Protein AF-A0A060BP95-F1 (afdb_monomer)

Nearest PDB structures (foldseek):
  4eac-assembly1_A  TM=9.500E-01  e=3.355E-08  Escherichia coli K-12
  1tz9-assembly1_B  TM=7.500E-01  e=6.706E-04  Enterococcus faecalis V583

Mean predicted aligned error: 4.91 Å

Secondary structure (DSSP, 8-state):
-TTTT--TTGGGSS-HHHHHHHHHHHHT--HHHHHHHHHHHHTT-TT------HHHHHHHHHTTTT--HHHHHHHHHHHHHHHHHHHHHTTPPP-PPPPSSSS-BTTB--SSSSHHHHHHHHHHHHT-

Organism: NCBI:txid339340

Radius of gyration: 18.29 Å; Cα contacts (8 Å, |Δi|>4): 72; chains: 1; bounding box: 38×30×51 Å

Structure (mmCIF, N/CA/C/O backbone):
data_AF-A0A060BP95-F1
#
_entry.id   AF-A0A060BP95-F1
#
loop_
_atom_site.group_PDB
_atom_site.id
_atom_site.type_symbol
_atom_site.label_atom_id
_atom_site.label_alt_id
_atom_site.label_comp_id
_atom_site.label_asym_id
_atom_site.label_entity_id
_atom_site.label_seq_id
_atom_site.pdbx_PDB_ins_code
_atom_site.Cartn_x
_atom_site.Cartn_y
_atom_site.Cartn_z
_atom_site.occupancy
_atom_site.B_iso_or_equiv
_atom_site.auth_seq_id
_atom_site.auth_comp_id
_atom_site.auth_asym_id
_atom_site.auth_atom_id
_atom_site.pdbx_PDB_model_num
ATOM 1 N N . ASP A 1 1 ? 7.699 -1.705 -9.120 1.00 92.62 1 ASP A N 1
ATOM 2 C CA . ASP A 1 1 ? 7.475 -3.084 -8.655 1.00 92.62 1 ASP A CA 1
ATOM 3 C C . ASP A 1 1 ? 8.285 -4.105 -9.460 1.00 92.62 1 ASP A C 1
ATOM 5 O O . ASP A 1 1 ? 9.390 -4.413 -9.046 1.00 92.62 1 ASP A O 1
ATOM 9 N N . LEU A 1 2 ? 7.848 -4.520 -10.656 1.00 96.75 2 LEU A N 1
ATOM 10 C CA . LEU A 1 2 ? 8.434 -5.652 -11.403 1.00 96.75 2 LEU A CA 1
ATOM 11 C C . LEU A 1 2 ? 9.896 -5.493 -11.875 1.00 96.75 2 LEU A C 1
ATOM 13 O O . LEU A 1 2 ? 10.668 -6.438 -11.765 1.00 96.75 2 LEU A O 1
ATOM 17 N N . PHE A 1 3 ? 10.284 -4.332 -12.423 1.00 97.12 3 PHE A N 1
ATOM 18 C CA . PHE A 1 3 ? 11.561 -4.199 -13.162 1.00 97.12 3 PHE A CA 1
ATOM 19 C C . PHE A 1 3 ? 12.648 -3.377 -12.454 1.00 97.12 3 PHE A C 1
ATOM 21 O O . PHE A 1 3 ? 13.832 -3.611 -12.690 1.00 97.12 3 PHE A O 1
ATOM 28 N N . LEU A 1 4 ? 12.249 -2.438 -11.587 1.00 96.06 4 LEU A N 1
ATOM 29 C CA . LEU A 1 4 ? 13.163 -1.606 -10.790 1.00 96.06 4 LEU A CA 1
ATOM 30 C C . LEU A 1 4 ? 13.383 -2.214 -9.402 1.00 96.06 4 LEU A C 1
ATOM 32 O O . LEU A 1 4 ? 14.459 -2.730 -9.135 1.00 96.06 4 LEU A O 1
ATOM 36 N N . LEU A 1 5 ? 12.338 -2.223 -8.566 1.00 95.31 5 LEU A N 1
ATOM 37 C CA . LEU A 1 5 ? 12.363 -2.849 -7.237 1.00 95.31 5 LEU A CA 1
ATOM 38 C C . LEU A 1 5 ? 12.564 -4.373 -7.311 1.00 95.31 5 LEU A C 1
ATOM 40 O O . LEU A 1 5 ? 13.236 -4.943 -6.464 1.00 95.31 5 LEU A O 1
ATOM 44 N N . LYS A 1 6 ? 11.989 -5.021 -8.333 1.00 96.56 6 LYS A N 1
ATOM 45 C CA . LYS A 1 6 ? 11.992 -6.479 -8.529 1.00 96.56 6 LYS A CA 1
ATOM 46 C C . LYS A 1 6 ? 11.485 -7.230 -7.293 1.00 96.56 6 LYS A C 1
ATOM 48 O O . LYS A 1 6 ? 12.064 -8.237 -6.889 1.00 96.56 6 LYS A O 1
ATOM 53 N N . ARG A 1 7 ? 10.399 -6.726 -6.697 1.00 95.75 7 ARG A N 1
ATOM 54 C CA . ARG A 1 7 ? 9.817 -7.296 -5.479 1.00 95.75 7 ARG A CA 1
ATOM 55 C C . ARG A 1 7 ? 9.430 -8.765 -5.713 1.00 95.75 7 ARG A C 1
ATOM 57 O O . ARG A 1 7 ? 8.705 -9.047 -6.673 1.00 95.75 7 ARG A O 1
ATOM 64 N N . PRO A 1 8 ? 9.853 -9.697 -4.843 1.00 93.88 8 PRO A N 1
ATOM 65 C CA . PRO A 1 8 ? 9.501 -11.105 -4.982 1.00 93.88 8 PRO A CA 1
ATOM 66 C C . PRO A 1 8 ? 7.983 -11.333 -4.961 1.00 93.88 8 PRO A C 1
ATOM 68 O O . PRO A 1 8 ? 7.301 -10.898 -4.034 1.00 93.88 8 PRO A O 1
ATOM 71 N N . GLY A 1 9 ? 7.453 -12.048 -5.957 1.00 93.06 9 GLY A N 1
ATOM 72 C CA . GLY A 1 9 ? 6.035 -12.413 -6.030 1.00 93.06 9 GLY A CA 1
ATOM 73 C C . GLY A 1 9 ? 5.127 -11.354 -6.656 1.00 93.06 9 GLY A C 1
ATOM 74 O O . GLY A 1 9 ? 3.954 -11.649 -6.892 1.00 93.06 9 GLY A O 1
ATOM 75 N N . ALA A 1 10 ? 5.648 -10.163 -6.970 1.00 95.69 10 ALA A N 1
ATOM 76 C CA . ALA A 1 10 ? 4.882 -9.091 -7.601 1.00 95.69 10 ALA A CA 1
ATOM 77 C C . ALA A 1 10 ? 4.271 -9.523 -8.941 1.00 95.69 10 ALA A C 1
ATOM 79 O O . ALA A 1 10 ? 3.191 -9.078 -9.306 1.00 95.69 10 ALA A O 1
ATOM 80 N N . GLU A 1 11 ? 4.908 -10.441 -9.668 1.00 95.19 11 GLU A N 1
ATOM 81 C CA . GLU A 1 11 ? 4.393 -10.984 -10.923 1.00 95.19 11 GLU A CA 1
ATOM 82 C C . GLU A 1 11 ? 3.038 -11.694 -10.785 1.00 95.19 11 GLU A C 1
ATOM 84 O O . GLU A 1 11 ? 2.357 -11.898 -11.783 1.00 95.19 11 GLU A O 1
ATOM 89 N N . LYS A 1 12 ? 2.618 -12.075 -9.578 1.00 94.25 12 LYS A N 1
ATOM 90 C CA . LYS A 1 12 ? 1.313 -12.712 -9.347 1.00 94.25 12 LYS A CA 1
ATOM 91 C C . LYS A 1 12 ? 0.178 -11.702 -9.189 1.00 94.25 12 LYS A C 1
ATOM 93 O O . LYS A 1 12 ? -0.981 -12.096 -9.241 1.00 94.25 12 LYS A O 1
ATOM 98 N N . GLU A 1 13 ? 0.509 -10.429 -8.992 1.00 93.50 13 GLU A N 1
ATOM 99 C CA . GLU A 1 13 ? -0.451 -9.350 -8.728 1.00 93.50 13 GLU A CA 1
ATOM 100 C C . GLU A 1 13 ? -0.881 -8.605 -10.000 1.00 93.50 13 GLU A C 1
ATOM 102 O O . GLU A 1 13 ? -1.819 -7.817 -9.953 1.00 93.50 13 GLU A O 1
ATOM 107 N N . TYR A 1 14 ? -0.233 -8.872 -11.137 1.00 95.25 14 TYR A N 1
ATOM 108 C CA . TYR A 1 14 ? -0.523 -8.219 -12.415 1.00 95.25 14 TYR A CA 1
ATOM 109 C C . TYR A 1 14 ? -0.906 -9.243 -13.484 1.00 95.25 14 TYR A C 1
ATOM 111 O O . TYR A 1 14 ? -0.377 -10.357 -13.525 1.00 95.25 14 TYR A O 1
ATOM 119 N N . SER A 1 15 ? -1.784 -8.841 -14.398 1.00 97.38 15 SER A N 1
ATOM 120 C CA . SER A 1 15 ? -2.112 -9.596 -15.607 1.00 97.38 15 SER A CA 1
ATOM 121 C C . SER A 1 15 ? -0.937 -9.643 -16.592 1.00 97.38 15 SER A C 1
ATOM 123 O O . SER A 1 15 ? -0.023 -8.815 -16.555 1.00 97.38 15 SER A O 1
ATOM 125 N N . GLU A 1 16 ? -0.963 -10.593 -17.530 1.00 97.94 16 GLU A N 1
ATOM 126 C CA . GLU A 1 16 ? 0.056 -10.675 -18.589 1.00 97.94 16 GLU A CA 1
ATOM 127 C C . GLU A 1 16 ? 0.087 -9.416 -19.470 1.00 97.94 16 GLU A C 1
ATOM 129 O O . GLU A 1 16 ? 1.157 -8.973 -19.889 1.00 97.94 16 GLU A O 1
ATOM 134 N N . GLU A 1 17 ? -1.072 -8.790 -19.699 1.00 98.25 17 GLU A N 1
ATOM 135 C CA . GLU A 1 17 ? -1.167 -7.534 -20.443 1.00 98.25 17 GLU A CA 1
ATOM 136 C C . GLU A 1 17 ? -0.464 -6.387 -19.703 1.00 98.25 17 GLU A C 1
ATOM 138 O O . GLU A 1 17 ? 0.323 -5.645 -20.298 1.00 98.25 17 GLU A O 1
ATOM 143 N N . GLU A 1 18 ? -0.698 -6.253 -18.396 1.00 97.62 18 GLU A N 1
ATOM 144 C CA . GLU A 1 18 ? -0.038 -5.242 -17.565 1.00 97.62 18 GLU A CA 1
ATOM 145 C C . GLU A 1 18 ? 1.473 -5.463 -17.504 1.00 97.62 18 GLU A C 1
ATOM 147 O O . GLU A 1 18 ? 2.236 -4.506 -17.654 1.00 97.62 18 GLU A O 1
ATOM 152 N N . LYS A 1 19 ? 1.924 -6.717 -17.366 1.00 98.25 19 LYS A N 1
ATOM 153 C CA . LYS A 1 19 ? 3.355 -7.063 -17.404 1.00 98.25 19 LYS A CA 1
ATOM 154 C C . LYS A 1 19 ? 3.995 -6.665 -18.728 1.00 98.25 19 LYS A C 1
ATOM 156 O O . LYS A 1 19 ? 5.072 -6.067 -18.722 1.00 98.25 19 LYS A O 1
ATOM 161 N N . ALA A 1 20 ? 3.343 -6.964 -19.853 1.00 98.19 20 ALA A N 1
ATOM 162 C CA . ALA A 1 20 ? 3.840 -6.615 -21.180 1.00 98.19 20 ALA A CA 1
ATOM 163 C C . ALA A 1 20 ? 3.941 -5.092 -21.365 1.00 98.19 20 ALA A C 1
ATOM 165 O O . ALA A 1 20 ? 4.988 -4.592 -21.786 1.00 98.19 20 ALA A O 1
ATOM 166 N N . LYS A 1 21 ? 2.900 -4.341 -20.977 1.00 98.31 21 LYS A N 1
ATOM 167 C CA . LYS A 1 21 ? 2.902 -2.867 -21.008 1.00 98.31 21 LYS A CA 1
ATOM 168 C C . LYS A 1 21 ? 4.002 -2.283 -20.123 1.00 98.31 21 LYS A C 1
ATOM 170 O O . LYS A 1 21 ? 4.743 -1.402 -20.561 1.00 98.31 21 LYS A O 1
ATOM 175 N N . ALA A 1 22 ? 4.142 -2.788 -18.899 1.00 97.69 22 ALA A N 1
ATOM 176 C CA . ALA A 1 22 ? 5.159 -2.332 -17.961 1.00 97.69 22 ALA A CA 1
ATOM 177 C C . ALA A 1 22 ? 6.580 -2.620 -18.473 1.00 97.69 22 ALA A C 1
ATOM 179 O O . ALA A 1 22 ? 7.452 -1.759 -18.351 1.00 97.69 22 ALA A O 1
ATOM 180 N N . LYS A 1 23 ? 6.808 -3.784 -19.100 1.00 98.25 23 LYS A N 1
ATOM 181 C CA . LYS A 1 23 ? 8.097 -4.139 -19.711 1.00 98.25 23 LYS A CA 1
ATOM 182 C C . LYS A 1 23 ? 8.445 -3.203 -20.866 1.00 98.25 23 LYS A C 1
ATOM 184 O O . LYS A 1 23 ? 9.521 -2.614 -20.856 1.00 98.25 23 LYS A O 1
ATOM 189 N N . ALA A 1 24 ? 7.520 -3.010 -21.808 1.00 98.25 24 ALA A N 1
ATOM 190 C CA . ALA A 1 24 ? 7.726 -2.117 -22.947 1.00 98.25 24 ALA A CA 1
ATOM 191 C C . ALA A 1 24 ? 8.019 -0.677 -22.493 1.00 98.25 24 ALA A C 1
ATOM 193 O O . ALA A 1 24 ? 8.931 -0.029 -23.004 1.00 98.25 24 ALA A O 1
ATOM 194 N N . ARG A 1 25 ? 7.291 -0.189 -21.478 1.00 97.88 25 ARG A N 1
ATOM 195 C CA . ARG A 1 25 ? 7.534 1.135 -20.893 1.00 97.88 25 ARG A CA 1
ATOM 196 C C . ARG A 1 25 ? 8.911 1.230 -20.237 1.00 97.88 25 ARG A C 1
ATOM 198 O O . ARG A 1 25 ? 9.560 2.261 -20.388 1.00 97.88 25 ARG A O 1
ATOM 205 N N . PHE A 1 26 ? 9.338 0.191 -19.520 1.00 98.12 26 PHE A N 1
ATOM 206 C CA . PHE A 1 26 ? 10.637 0.131 -18.847 1.00 98.12 26 PHE A CA 1
ATOM 207 C C . PHE A 1 26 ? 11.812 0.098 -19.833 1.00 98.12 26 PHE A C 1
ATOM 209 O O . PHE A 1 26 ? 12.798 0.798 -19.624 1.00 98.12 26 PHE A O 1
ATOM 216 N N . GLU A 1 27 ? 11.705 -0.667 -20.920 1.00 98.00 27 GLU A N 1
ATOM 217 C CA . GLU A 1 27 ? 12.746 -0.762 -21.956 1.00 98.00 27 GLU A CA 1
ATOM 218 C C . GLU A 1 27 ? 12.966 0.564 -22.701 1.00 98.00 27 GLU A C 1
ATOM 220 O O . GLU A 1 27 ? 14.057 0.815 -23.205 1.00 98.00 27 GLU A O 1
ATOM 225 N N . GLN A 1 28 ? 11.956 1.439 -22.723 1.00 97.94 28 GLN A N 1
ATOM 226 C CA . GLN A 1 28 ? 12.037 2.784 -23.302 1.00 97.94 28 GLN A CA 1
ATOM 227 C C . GLN A 1 28 ? 12.511 3.858 -22.307 1.00 97.94 28 GLN A C 1
ATOM 229 O O . GLN A 1 28 ? 12.696 5.007 -22.703 1.00 97.94 28 GLN A O 1
ATOM 234 N N . MET A 1 29 ? 12.672 3.535 -21.018 1.00 98.12 29 MET A N 1
ATOM 235 C CA . MET A 1 29 ? 13.124 4.505 -20.015 1.00 98.12 29 MET A CA 1
ATOM 236 C C . MET A 1 29 ? 14.631 4.727 -20.092 1.00 98.12 29 MET A C 1
ATOM 238 O O . MET A 1 29 ? 15.419 3.777 -20.056 1.00 98.12 29 MET A O 1
ATOM 242 N N . THR A 1 30 ? 15.031 5.995 -20.074 1.00 98.44 30 THR A N 1
ATOM 243 C CA . THR A 1 30 ? 16.418 6.379 -19.808 1.00 98.44 30 THR A CA 1
ATOM 244 C C . THR A 1 30 ? 16.790 6.106 -18.347 1.00 98.44 30 THR A C 1
ATOM 246 O O . THR A 1 30 ? 15.928 5.905 -17.488 1.00 98.44 30 THR A O 1
ATOM 249 N N . GLU A 1 31 ? 18.085 6.126 -18.027 1.00 96.94 31 GLU A N 1
ATOM 250 C CA . GLU A 1 31 ? 18.533 6.021 -16.631 1.00 96.94 31 GLU A CA 1
ATOM 251 C C . GLU A 1 31 ? 18.011 7.173 -15.759 1.00 96.94 31 GLU A C 1
ATOM 253 O O . GLU A 1 31 ? 17.740 6.973 -14.576 1.00 96.94 31 GLU A O 1
ATOM 258 N N . GLU A 1 32 ? 17.808 8.357 -16.340 1.00 96.50 32 GLU A N 1
ATOM 259 C CA . GLU A 1 32 ? 17.225 9.493 -15.624 1.00 96.50 32 GLU A CA 1
ATOM 260 C C . GLU A 1 32 ? 15.736 9.269 -15.335 1.00 96.50 32 GLU A C 1
ATOM 262 O O . GLU A 1 32 ? 15.299 9.451 -14.200 1.00 96.50 32 GLU A O 1
ATOM 267 N N . ASP A 1 33 ? 14.968 8.760 -16.306 1.00 97.12 33 ASP A N 1
ATOM 268 C CA . ASP A 1 33 ? 13.554 8.411 -16.096 1.00 97.12 33 ASP A CA 1
ATOM 269 C C . ASP A 1 33 ? 13.388 7.388 -14.966 1.00 97.12 33 ASP A C 1
ATOM 271 O O . ASP A 1 33 ? 12.487 7.507 -14.132 1.00 97.12 33 ASP A O 1
ATOM 275 N N . LYS A 1 34 ? 14.277 6.386 -14.917 1.00 95.56 34 LYS A N 1
ATOM 276 C CA . LYS A 1 34 ? 14.282 5.362 -13.864 1.00 95.56 34 LYS A CA 1
ATOM 277 C C . LYS A 1 34 ? 14.541 5.985 -12.496 1.00 95.56 34 LYS A C 1
ATOM 279 O O . LYS A 1 34 ? 13.807 5.685 -11.555 1.00 95.56 34 LYS A O 1
ATOM 284 N N . LYS A 1 35 ? 15.536 6.872 -12.382 1.00 92.12 35 LYS A N 1
ATOM 285 C CA . LYS A 1 35 ? 15.853 7.583 -11.131 1.00 92.12 35 LYS A CA 1
ATOM 286 C C . LYS A 1 35 ? 14.700 8.465 -10.666 1.00 92.12 35 LYS A C 1
ATOM 288 O O . LYS A 1 35 ? 14.343 8.414 -9.491 1.00 92.12 35 LYS A O 1
ATOM 293 N N . VAL A 1 36 ? 14.092 9.230 -11.574 1.00 92.62 36 VAL A N 1
ATOM 294 C CA . VAL A 1 36 ? 12.935 10.082 -11.261 1.00 92.62 36 VAL A CA 1
ATOM 295 C C . VAL A 1 36 ? 11.760 9.237 -10.780 1.00 92.62 36 VAL A C 1
ATOM 297 O O . VAL A 1 36 ? 11.162 9.565 -9.757 1.00 92.62 36 VAL A O 1
ATOM 300 N N . LEU A 1 37 ? 11.455 8.128 -11.459 1.00 93.19 37 LEU A N 1
ATOM 301 C CA . LEU A 1 37 ? 10.382 7.226 -11.043 1.00 93.19 37 LEU A CA 1
ATOM 302 C C . LEU A 1 37 ? 10.646 6.632 -9.656 1.00 93.19 37 LEU A C 1
ATOM 304 O O . LEU A 1 37 ? 9.754 6.653 -8.813 1.00 93.19 37 LEU A O 1
ATOM 308 N N . VAL A 1 38 ? 11.859 6.128 -9.406 1.00 91.38 38 VAL A N 1
ATOM 309 C CA . VAL A 1 38 ? 12.240 5.592 -8.090 1.00 91.38 38 VAL A CA 1
ATOM 310 C C . VAL A 1 38 ? 12.056 6.657 -7.018 1.00 91.38 38 VAL A C 1
ATOM 312 O O . VAL A 1 38 ? 11.320 6.422 -6.064 1.00 91.38 38 VAL A O 1
ATOM 315 N N . ARG A 1 39 ? 12.634 7.847 -7.216 1.00 87.75 39 ARG A N 1
ATOM 316 C CA . ARG A 1 39 ? 12.519 8.964 -6.274 1.00 87.75 39 ARG A CA 1
ATOM 317 C C . ARG A 1 39 ? 11.060 9.306 -5.985 1.00 87.75 39 ARG A C 1
ATOM 319 O O . ARG A 1 39 ? 10.692 9.414 -4.825 1.00 87.75 39 ARG A O 1
ATOM 326 N N . ASN A 1 40 ? 10.225 9.441 -7.011 1.00 88.56 40 ASN A N 1
ATOM 327 C CA . ASN A 1 40 ? 8.821 9.810 -6.829 1.00 88.56 40 ASN A CA 1
ATOM 328 C C . ASN A 1 40 ? 8.030 8.756 -6.038 1.00 88.56 40 ASN A C 1
ATOM 330 O O . ASN A 1 40 ? 7.102 9.112 -5.322 1.00 88.56 40 ASN A O 1
ATOM 334 N N . MET A 1 41 ? 8.392 7.475 -6.158 1.00 86.94 41 MET A N 1
ATOM 335 C CA . MET A 1 41 ? 7.696 6.388 -5.467 1.00 86.94 41 MET A CA 1
ATOM 336 C C . MET A 1 41 ? 8.123 6.217 -4.005 1.00 86.94 41 MET A C 1
ATOM 338 O O . MET A 1 41 ? 7.293 5.805 -3.200 1.00 86.94 41 MET A O 1
ATOM 342 N N . ILE A 1 42 ? 9.391 6.484 -3.660 1.00 82.06 42 ILE A N 1
ATOM 343 C CA . ILE A 1 42 ? 9.937 6.145 -2.328 1.00 82.06 42 ILE A CA 1
ATOM 344 C C . ILE A 1 42 ? 10.367 7.350 -1.483 1.00 82.06 42 ILE A C 1
ATOM 346 O O . ILE A 1 42 ? 10.518 7.202 -0.278 1.00 82.06 42 ILE A O 1
ATOM 350 N N . ALA A 1 43 ? 10.537 8.542 -2.066 1.00 69.50 43 ALA A N 1
ATOM 351 C CA . ALA A 1 43 ? 10.967 9.736 -1.325 1.00 69.50 43 ALA A CA 1
ATOM 352 C C . ALA A 1 43 ? 9.822 10.478 -0.606 1.00 69.50 43 ALA A C 1
ATOM 354 O O . ALA A 1 43 ? 10.062 11.519 -0.006 1.00 69.50 43 ALA A O 1
ATOM 355 N N . GLY A 1 44 ? 8.580 9.993 -0.711 1.00 58.94 44 GLY A N 1
ATOM 356 C CA . GLY A 1 44 ? 7.378 10.727 -0.298 1.00 58.94 44 GLY A CA 1
ATOM 357 C C . GLY A 1 44 ? 6.470 10.002 0.690 1.00 58.94 44 GLY A C 1
ATOM 358 O O . GLY A 1 44 ? 5.309 10.387 0.809 1.00 58.94 44 GLY A O 1
ATOM 359 N N . LEU A 1 45 ? 6.940 8.955 1.376 1.00 55.84 45 LEU A N 1
ATOM 360 C CA . LEU A 1 45 ? 6.129 8.355 2.434 1.00 55.84 45 LEU A CA 1
ATOM 361 C C . LEU A 1 45 ? 6.009 9.349 3.608 1.00 55.84 45 LEU A C 1
ATOM 363 O O . LEU A 1 45 ? 7.031 9.818 4.113 1.00 55.84 45 LEU A O 1
ATOM 367 N N . PRO A 1 46 ? 4.785 9.721 4.033 1.00 45.84 46 PRO A N 1
ATOM 368 C CA . PRO A 1 46 ? 4.599 10.697 5.102 1.00 45.84 46 PRO A CA 1
ATOM 369 C C . PRO A 1 46 ? 5.280 10.238 6.397 1.00 45.84 46 PRO A C 1
ATOM 371 O O . PRO A 1 46 ? 5.000 9.148 6.891 1.00 45.84 46 PRO A O 1
ATOM 374 N N . GLY A 1 47 ? 6.148 11.085 6.959 1.00 49.00 47 GLY A N 1
ATOM 375 C CA . GLY A 1 47 ? 6.789 10.860 8.260 1.00 49.00 47 GLY A CA 1
ATOM 376 C C . GLY A 1 47 ? 8.225 10.326 8.233 1.00 49.00 47 GLY A C 1
ATOM 377 O O . GLY A 1 47 ? 8.803 10.175 9.305 1.00 49.00 47 GLY A O 1
ATOM 378 N N . SER A 1 48 ? 8.831 10.080 7.064 1.00 53.31 48 SER A N 1
ATOM 379 C CA . SER A 1 48 ? 10.265 9.769 6.963 1.00 53.31 48 SER A CA 1
ATOM 380 C C . SER A 1 48 ? 11.041 10.948 6.372 1.00 53.31 48 SER A C 1
ATOM 382 O O . SER A 1 48 ? 10.864 11.280 5.203 1.00 53.31 48 SER A O 1
ATOM 384 N N . GLU A 1 49 ? 11.952 11.546 7.146 1.00 50.84 49 GLU A N 1
ATOM 385 C CA . GLU A 1 49 ? 12.981 12.460 6.611 1.00 50.84 49 GLU A CA 1
ATOM 386 C C . GLU A 1 49 ? 14.070 11.716 5.804 1.00 50.84 49 GLU A C 1
ATOM 388 O O . GLU A 1 49 ? 15.011 12.323 5.293 1.00 50.84 49 GLU A O 1
ATOM 393 N N . GLU A 1 50 ? 13.948 10.393 5.666 1.00 55.19 50 GLU A N 1
ATOM 394 C CA . GLU A 1 50 ? 14.910 9.536 4.984 1.00 55.19 50 GLU A CA 1
ATOM 395 C C . GLU A 1 50 ? 14.478 9.236 3.544 1.00 55.19 50 GLU A C 1
ATOM 397 O O . GLU A 1 50 ? 13.374 8.765 3.271 1.00 55.19 50 GLU A O 1
ATOM 402 N N . SER A 1 51 ? 15.393 9.479 2.604 1.00 66.88 51 SER A N 1
ATOM 403 C CA . SER A 1 51 ? 15.274 8.956 1.245 1.00 66.88 51 SER A CA 1
ATOM 404 C C . SER A 1 51 ? 15.793 7.519 1.230 1.00 66.88 51 SER A C 1
ATOM 406 O O . SER A 1 51 ? 16.987 7.284 1.396 1.00 66.88 51 SER A O 1
ATOM 408 N N . PHE A 1 52 ? 14.896 6.550 1.059 1.00 73.88 52 PHE A N 1
ATOM 409 C CA . PHE A 1 52 ? 15.274 5.141 0.958 1.00 73.88 52 PHE A CA 1
ATOM 41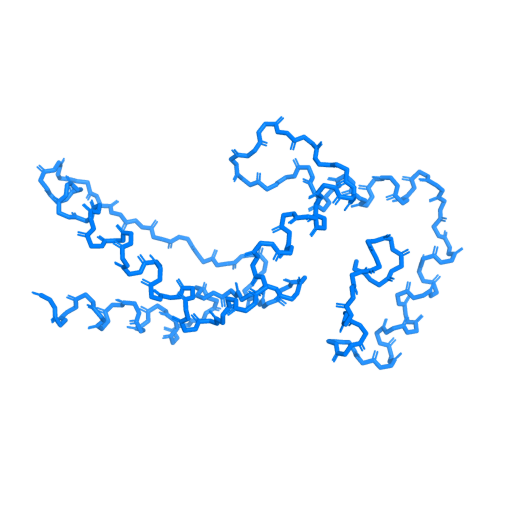0 C C . PHE A 1 52 ? 16.043 4.863 -0.343 1.00 73.88 52 PHE A C 1
ATOM 412 O O . PHE A 1 52 ? 15.691 5.385 -1.404 1.00 73.88 52 PHE A O 1
ATOM 419 N N . THR A 1 53 ? 17.043 3.976 -0.302 1.00 87.56 53 THR A N 1
ATOM 420 C CA . THR A 1 53 ? 17.441 3.222 -1.505 1.00 87.56 53 THR A CA 1
ATOM 421 C C . THR A 1 53 ? 16.406 2.132 -1.807 1.00 87.56 53 THR A C 1
ATOM 423 O O . THR A 1 53 ? 15.571 1.804 -0.962 1.00 87.56 53 THR A O 1
ATOM 426 N N . LEU A 1 54 ? 16.442 1.528 -3.001 1.00 90.44 54 LEU A N 1
ATOM 427 C CA . LEU A 1 54 ? 15.535 0.416 -3.325 1.00 90.44 54 LEU A CA 1
ATOM 428 C C . LEU A 1 54 ? 15.733 -0.784 -2.390 1.00 90.44 54 LEU A C 1
ATOM 430 O O . LEU A 1 54 ? 14.763 -1.449 -2.036 1.00 90.44 54 LEU A O 1
ATOM 434 N N . GLU A 1 55 ? 16.970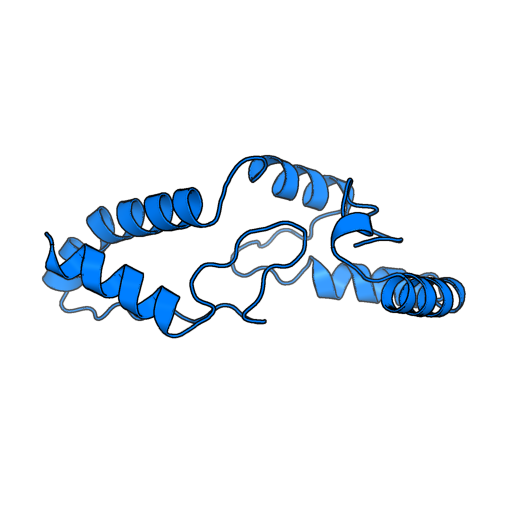 -1.048 -1.972 1.00 91.00 55 GLU A N 1
ATOM 435 C CA . GLU A 1 55 ? 17.302 -2.138 -1.055 1.00 91.00 55 GLU A CA 1
ATOM 436 C C . GLU A 1 55 ? 16.730 -1.881 0.339 1.00 91.00 55 GLU A C 1
ATOM 438 O O . GLU A 1 55 ? 16.100 -2.767 0.911 1.00 91.00 55 GLU A O 1
ATOM 443 N N . GLN A 1 56 ? 16.899 -0.665 0.867 1.00 89.88 56 GLN A N 1
ATOM 444 C CA . GLN A 1 56 ? 16.315 -0.281 2.154 1.00 89.88 56 GLN A CA 1
ATOM 445 C C . GLN A 1 56 ? 14.787 -0.312 2.091 1.00 89.88 56 GLN A C 1
ATOM 447 O O . GLN A 1 56 ? 14.136 -0.825 2.996 1.00 89.88 56 GLN A O 1
ATOM 452 N N . PHE A 1 57 ? 14.206 0.163 0.988 1.00 90.62 57 PHE A N 1
ATOM 453 C CA . PHE A 1 57 ? 12.765 0.108 0.787 1.00 90.62 57 PHE A CA 1
ATOM 454 C C . PHE A 1 57 ? 12.243 -1.337 0.786 1.00 90.62 57 PHE A C 1
ATOM 456 O O . PHE A 1 57 ? 11.245 -1.628 1.440 1.00 90.62 57 PHE A O 1
ATOM 463 N N . GLN A 1 58 ? 12.937 -2.268 0.122 1.00 93.12 58 GLN A N 1
ATOM 464 C CA . GLN A 1 58 ? 12.587 -3.691 0.167 1.00 93.12 58 GLN A CA 1
ATOM 465 C C . GLN A 1 58 ? 12.695 -4.271 1.587 1.00 93.12 58 GLN A C 1
ATOM 467 O O . GLN A 1 58 ? 11.819 -5.032 1.990 1.00 93.12 58 GLN A O 1
ATOM 472 N N . GLN A 1 59 ? 13.716 -3.893 2.361 1.00 92.38 59 GLN A N 1
ATOM 473 C CA . GLN A 1 59 ? 13.856 -4.329 3.757 1.00 92.38 59 GLN A CA 1
ATOM 474 C C . GLN A 1 59 ? 12.686 -3.851 4.627 1.00 92.38 59 GLN A C 1
ATOM 476 O O . GLN A 1 59 ? 12.171 -4.622 5.436 1.00 92.38 59 GLN A O 1
ATOM 481 N N . GLU A 1 60 ? 12.220 -2.616 4.433 1.00 90.88 60 GLU A N 1
ATOM 482 C CA . GLU A 1 60 ? 11.032 -2.110 5.125 1.00 90.88 60 GLU A CA 1
ATOM 483 C C . GLU A 1 60 ? 9.760 -2.861 4.713 1.00 90.88 60 GLU A C 1
ATOM 485 O O . GLU A 1 60 ? 8.960 -3.228 5.575 1.00 90.88 60 GLU A O 1
ATOM 490 N N . LEU A 1 61 ? 9.594 -3.178 3.422 1.00 92.50 61 LEU A N 1
ATOM 491 C CA . LEU A 1 61 ? 8.486 -4.018 2.950 1.00 92.50 61 LEU A CA 1
ATOM 492 C C . LEU A 1 61 ? 8.512 -5.412 3.593 1.00 92.50 61 LEU A C 1
ATOM 494 O O . LEU A 1 61 ? 7.468 -5.932 3.993 1.00 92.50 61 LEU A O 1
ATOM 498 N N . ASP A 1 62 ? 9.695 -6.007 3.752 1.00 93.69 62 ASP A N 1
ATOM 499 C CA . ASP A 1 62 ? 9.850 -7.345 4.329 1.00 93.69 62 ASP A CA 1
ATOM 500 C C . ASP A 1 62 ? 9.383 -7.417 5.794 1.00 93.69 62 ASP A C 1
ATOM 502 O O . ASP A 1 62 ? 8.933 -8.475 6.245 1.00 93.69 62 ASP A O 1
ATOM 506 N N . ARG A 1 63 ? 9.390 -6.296 6.533 1.00 93.50 63 ARG A N 1
ATOM 507 C CA . ARG A 1 63 ? 8.845 -6.220 7.905 1.00 93.50 63 ARG A CA 1
ATOM 508 C C . ARG A 1 63 ? 7.336 -6.457 7.962 1.00 93.50 63 ARG A C 1
ATOM 510 O O . ARG A 1 63 ? 6.825 -6.880 8.997 1.00 93.50 63 ARG A O 1
ATOM 517 N N . TYR A 1 64 ? 6.627 -6.211 6.862 1.00 94.31 64 TY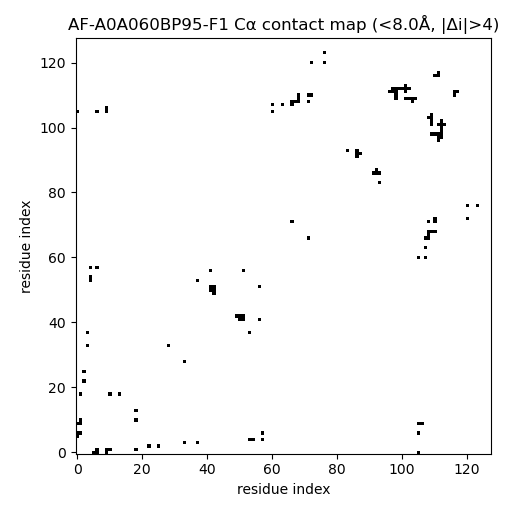R A N 1
ATOM 518 C CA . TYR A 1 64 ? 5.188 -6.446 6.741 1.00 94.31 64 TYR A CA 1
ATOM 519 C C . TYR A 1 64 ? 4.852 -7.859 6.249 1.00 94.31 64 TYR A C 1
ATOM 521 O O . TYR A 1 64 ? 3.677 -8.197 6.082 1.00 94.31 64 TYR A O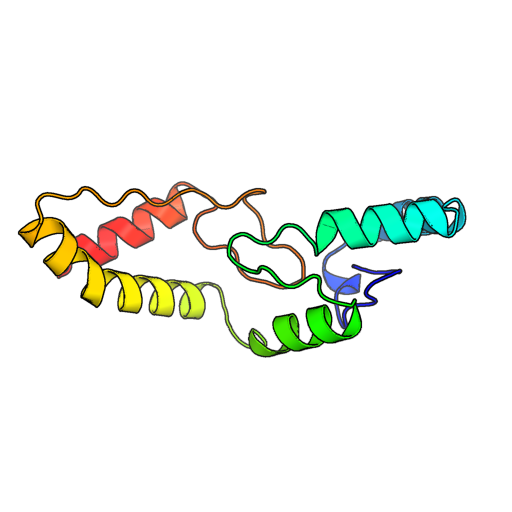 1
ATOM 529 N N . LYS A 1 65 ? 5.849 -8.727 6.044 1.00 92.81 65 LYS A N 1
ATOM 530 C CA . LYS A 1 65 ? 5.611 -10.111 5.632 1.00 92.81 65 LYS A CA 1
ATOM 531 C C . LYS A 1 65 ? 4.725 -10.837 6.650 1.00 92.81 65 LYS A C 1
ATOM 533 O O . LYS A 1 65 ? 5.057 -10.950 7.826 1.00 92.81 65 LYS A O 1
ATOM 538 N N . GLY A 1 66 ? 3.597 -11.366 6.177 1.00 92.75 66 GLY A N 1
ATOM 539 C CA . GLY A 1 66 ? 2.611 -12.056 7.018 1.00 92.75 66 GLY A CA 1
ATOM 540 C C . GLY A 1 66 ? 1.622 -11.130 7.735 1.00 92.75 66 GLY A C 1
ATOM 541 O O . GLY A 1 66 ? 0.743 -11.621 8.443 1.00 92.75 66 GLY A O 1
ATOM 542 N N . ILE A 1 67 ? 1.711 -9.812 7.541 1.00 96.56 67 ILE A N 1
ATOM 543 C CA . ILE A 1 67 ? 0.678 -8.879 7.988 1.00 96.56 67 ILE A CA 1
ATOM 544 C C . ILE A 1 67 ? -0.473 -8.917 6.980 1.00 96.56 67 ILE A C 1
ATOM 546 O O . ILE A 1 67 ? -0.373 -8.391 5.876 1.00 96.56 67 ILE A O 1
ATOM 550 N N . THR A 1 68 ? -1.571 -9.567 7.361 1.00 96.12 68 THR A N 1
ATOM 551 C CA . THR A 1 68 ? -2.814 -9.605 6.576 1.00 96.12 68 THR A CA 1
ATOM 552 C C . THR A 1 68 ? -3.663 -8.350 6.830 1.00 96.12 68 THR A C 1
ATOM 554 O O . THR A 1 68 ? -3.421 -7.653 7.824 1.00 96.12 68 THR A O 1
ATOM 557 N N . PRO A 1 69 ? -4.690 -8.057 6.006 1.00 94.56 69 PRO A N 1
ATOM 558 C CA . PRO A 1 69 ? -5.646 -6.983 6.290 1.00 94.56 69 PRO A CA 1
ATOM 559 C C . PRO A 1 69 ? -6.262 -7.078 7.693 1.00 94.56 69 PRO A C 1
ATOM 561 O O . PRO A 1 69 ? -6.373 -6.079 8.399 1.00 94.56 69 PRO A O 1
ATOM 564 N N . GLU A 1 70 ? -6.592 -8.285 8.152 1.00 93.94 70 GLU A N 1
ATOM 565 C CA . GLU A 1 70 ? -7.158 -8.526 9.483 1.00 93.94 70 GLU A CA 1
ATOM 566 C C . GLU A 1 70 ? -6.146 -8.208 10.583 1.00 93.94 70 GLU A C 1
ATOM 568 O O . GLU A 1 70 ? -6.497 -7.582 11.588 1.00 93.94 70 GLU A O 1
ATOM 573 N N . LYS A 1 71 ? -4.881 -8.612 10.395 1.00 96.06 71 LYS A N 1
ATOM 574 C CA . LYS A 1 71 ? -3.812 -8.326 11.354 1.00 96.06 71 LYS A CA 1
ATOM 575 C C . LYS A 1 71 ? -3.512 -6.831 11.411 1.00 96.06 71 LYS A C 1
ATOM 577 O O . LYS A 1 71 ? -3.396 -6.289 12.509 1.00 96.06 71 LYS A O 1
ATOM 582 N N . LEU A 1 72 ? -3.437 -6.160 10.261 1.00 96.62 72 LEU A N 1
ATOM 583 C CA . LEU A 1 72 ? -3.224 -4.715 10.204 1.00 96.62 72 LEU A CA 1
ATOM 584 C C . LEU A 1 72 ? -4.386 -3.962 10.865 1.00 96.62 72 LEU A C 1
ATOM 586 O O . LEU A 1 72 ? -4.156 -3.052 11.658 1.00 96.62 72 LEU A O 1
ATOM 590 N N . ARG A 1 73 ? -5.630 -4.392 10.627 1.00 94.50 73 ARG A N 1
ATOM 591 C CA . ARG A 1 73 ? -6.816 -3.807 11.266 1.00 94.50 73 ARG A CA 1
ATOM 592 C C . ARG A 1 73 ? -6.797 -4.001 12.779 1.00 94.50 73 ARG A C 1
ATOM 594 O O . ARG A 1 73 ? -7.122 -3.075 13.514 1.00 94.50 73 ARG A O 1
ATOM 601 N N . ALA A 1 74 ? -6.380 -5.172 13.261 1.00 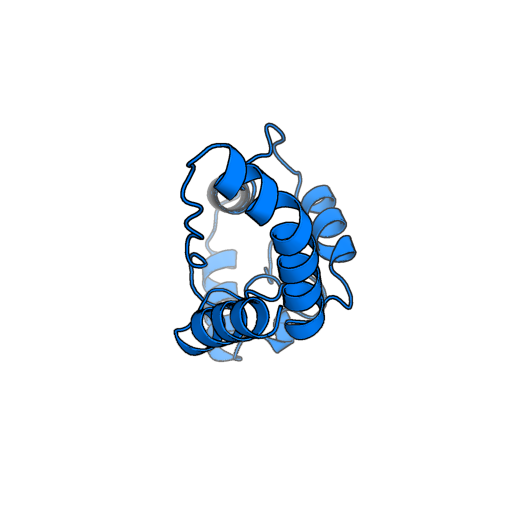93.94 74 ALA A N 1
ATOM 602 C CA . ALA A 1 74 ? -6.206 -5.410 14.692 1.00 93.94 74 ALA A CA 1
ATOM 603 C C . ALA A 1 74 ? -5.142 -4.484 15.308 1.00 93.94 74 ALA A C 1
ATOM 605 O O . ALA A 1 74 ? -5.359 -3.965 16.402 1.00 93.94 74 ALA A O 1
ATOM 606 N N . ASN A 1 75 ? -4.037 -4.230 14.598 1.00 95.94 75 ASN A N 1
ATOM 607 C CA . ASN A 1 75 ? -3.010 -3.282 15.036 1.00 95.94 75 ASN A CA 1
ATOM 608 C C . ASN A 1 75 ? -3.557 -1.841 15.098 1.00 95.94 75 ASN A C 1
ATOM 610 O O . ASN A 1 75 ? -3.327 -1.153 16.089 1.00 95.94 75 ASN A O 1
ATOM 614 N N . LEU A 1 76 ? -4.326 -1.401 14.092 1.00 95.62 76 LEU A N 1
ATOM 615 C CA . LEU A 1 76 ? -4.978 -0.083 14.093 1.00 95.62 76 LEU A CA 1
ATOM 616 C C . LEU A 1 76 ? -5.962 0.061 15.262 1.00 95.62 76 LEU A C 1
ATOM 618 O O . LEU A 1 76 ? -5.956 1.072 15.957 1.00 95.62 76 LEU A O 1
ATOM 622 N N . ILE A 1 77 ? -6.780 -0.962 15.518 1.00 92.75 77 ILE A N 1
ATOM 623 C CA . ILE A 1 77 ? -7.710 -0.967 16.654 1.00 92.75 77 ILE A CA 1
ATOM 624 C C . ILE A 1 77 ? -6.944 -0.880 17.977 1.00 92.75 77 ILE A C 1
ATOM 626 O O . ILE A 1 77 ? -7.361 -0.145 18.864 1.00 92.75 77 ILE A O 1
ATOM 630 N N . TYR A 1 78 ? -5.835 -1.609 18.116 1.00 94.50 78 TYR A N 1
ATOM 631 C CA . TYR A 1 78 ? -4.987 -1.528 19.304 1.00 94.50 78 TYR A CA 1
ATOM 632 C C . TYR A 1 78 ? -4.435 -0.111 19.515 1.00 94.50 78 TYR A C 1
ATOM 634 O O . TYR A 1 78 ? -4.525 0.411 20.617 1.00 94.50 78 TYR A O 1
ATOM 642 N N . PHE A 1 79 ? -3.960 0.551 18.457 1.00 95.56 79 PHE A N 1
ATOM 643 C CA . PHE A 1 79 ? -3.522 1.947 18.528 1.00 95.56 79 PHE A CA 1
ATOM 644 C C . PHE A 1 79 ? -4.655 2.896 18.951 1.00 95.56 79 PHE A C 1
ATOM 646 O O . PHE A 1 79 ? -4.493 3.683 19.880 1.00 95.56 79 PHE A O 1
ATOM 653 N N . LEU A 1 80 ? -5.824 2.792 18.311 1.00 93.62 80 LEU A N 1
ATOM 654 C CA . LEU A 1 80 ? -6.970 3.659 18.596 1.00 93.62 80 LEU A CA 1
ATOM 655 C C . LEU A 1 80 ? -7.516 3.474 20.013 1.00 93.62 80 LEU A C 1
ATOM 657 O O . LEU A 1 80 ? -7.984 4.450 20.596 1.00 93.62 80 LEU A O 1
ATOM 661 N N . LYS A 1 81 ? -7.434 2.266 20.580 1.00 91.88 81 LYS A N 1
ATOM 662 C CA . LYS A 1 81 ? -7.809 2.002 21.977 1.00 91.88 81 LYS A CA 1
ATOM 663 C C . LYS A 1 81 ? -7.031 2.860 22.967 1.00 91.88 81 LYS A C 1
ATOM 665 O O . LYS A 1 81 ? -7.620 3.346 23.923 1.00 91.88 81 LYS A O 1
ATOM 670 N N . GLU A 1 82 ? -5.742 3.059 22.716 1.00 95.25 82 GLU A N 1
ATOM 671 C CA . GLU A 1 82 ? -4.879 3.837 23.605 1.00 95.25 82 GLU A CA 1
ATOM 672 C C . GLU A 1 82 ? -5.041 5.345 23.376 1.00 95.25 82 GLU A C 1
ATOM 674 O O . GLU A 1 82 ? -5.075 6.116 24.330 1.00 95.25 82 GLU A O 1
ATOM 679 N N . ILE A 1 83 ? -5.174 5.790 22.119 1.00 95.38 83 ILE A N 1
ATOM 680 C CA . ILE A 1 83 ? -5.162 7.231 21.812 1.00 95.38 83 ILE A CA 1
ATOM 681 C C . ILE A 1 83 ? -6.534 7.912 21.885 1.00 95.38 83 ILE A C 1
ATOM 683 O O . ILE A 1 83 ? -6.600 9.116 22.122 1.00 95.38 83 ILE A O 1
ATOM 687 N N . THR A 1 84 ? -7.631 7.176 21.669 1.00 93.38 84 THR A N 1
ATOM 688 C CA . THR A 1 84 ? -8.981 7.768 21.625 1.00 93.38 84 THR A CA 1
ATOM 689 C C . THR A 1 84 ? -9.408 8.346 22.979 1.00 93.38 84 THR A C 1
ATOM 691 O O . THR A 1 84 ? -9.856 9.489 22.980 1.00 93.38 84 THR A O 1
ATOM 694 N N . PRO A 1 85 ? -9.219 7.657 24.128 1.00 94.69 85 PRO A N 1
ATOM 695 C CA . PRO A 1 85 ? -9.560 8.225 25.436 1.00 94.69 85 PRO A CA 1
ATOM 696 C C . PRO A 1 85 ? -8.812 9.529 25.728 1.00 94.69 85 PRO A C 1
ATOM 698 O O . PRO A 1 85 ? -9.404 10.493 26.198 1.00 94.69 85 PRO A O 1
ATOM 701 N N . VAL A 1 86 ? -7.526 9.589 25.370 1.00 97.31 86 VAL A N 1
ATOM 702 C CA . VAL A 1 86 ? -6.698 10.790 25.549 1.00 97.31 86 VAL A CA 1
ATOM 703 C C . VAL A 1 86 ? -7.197 11.943 24.672 1.00 97.31 86 VAL A C 1
ATOM 705 O O . VAL A 1 86 ? -7.229 13.091 25.114 1.00 97.31 86 VAL A O 1
ATOM 708 N N . ALA A 1 87 ? -7.608 11.657 23.432 1.00 96.75 87 ALA A N 1
ATOM 709 C CA . ALA A 1 87 ? -8.200 12.660 22.551 1.00 96.75 87 ALA A CA 1
ATOM 710 C C . ALA A 1 87 ? -9.540 13.179 23.099 1.00 96.75 87 ALA A C 1
ATOM 712 O O . ALA A 1 87 ? -9.753 14.392 23.110 1.00 96.75 87 ALA A O 1
ATOM 713 N N . ASP A 1 88 ? -10.395 12.289 23.613 1.00 95.38 88 ASP A N 1
ATOM 714 C CA . ASP A 1 88 ? -11.677 12.646 24.229 1.00 95.38 88 ASP A CA 1
ATOM 715 C C . ASP A 1 88 ? -11.468 13.527 25.483 1.00 95.38 88 ASP A C 1
ATOM 717 O O . ASP A 1 88 ? -12.114 14.568 25.614 1.00 95.38 88 ASP A O 1
ATOM 721 N N . GLU A 1 89 ? -10.514 13.183 26.360 1.00 97.62 89 GLU A N 1
ATOM 722 C CA . GLU A 1 89 ? -10.134 13.991 27.536 1.00 97.62 89 GLU A CA 1
ATOM 723 C C . GLU A 1 89 ? -9.629 15.391 27.156 1.00 97.62 89 GLU A C 1
ATOM 725 O O . GLU A 1 89 ? -9.906 16.372 27.849 1.00 97.62 89 GLU A O 1
ATOM 730 N N . ALA A 1 90 ? -8.912 15.497 26.037 1.00 97.94 90 ALA A N 1
ATOM 731 C CA . ALA A 1 90 ? -8.403 16.759 25.512 1.00 97.94 90 ALA A CA 1
ATOM 732 C C . ALA A 1 90 ? -9.439 17.553 24.690 1.00 97.94 90 ALA A C 1
ATOM 734 O O . ALA A 1 90 ? -9.138 18.662 24.243 1.00 97.94 90 ALA A O 1
ATOM 735 N N . GLY A 1 91 ? -10.641 17.010 24.456 1.00 97.25 91 GLY A N 1
ATOM 736 C CA . GLY A 1 91 ? -11.652 17.622 23.589 1.00 97.25 91 GLY A CA 1
ATOM 737 C C . GLY A 1 91 ? -11.256 17.667 22.106 1.00 97.25 91 GLY A C 1
ATOM 738 O O . GLY A 1 91 ? -11.693 18.558 21.376 1.00 97.25 91 GLY A O 1
ATOM 739 N N . VAL A 1 92 ? -10.409 16.736 21.656 1.00 97.50 92 VAL A N 1
ATOM 740 C CA . VAL A 1 92 ? -9.894 16.638 20.283 1.00 97.50 92 VAL A CA 1
ATOM 741 C C . VAL A 1 92 ? -10.661 15.578 19.497 1.00 97.50 92 VAL A C 1
ATOM 743 O O . VAL A 1 92 ? -10.846 14.453 19.950 1.00 97.50 92 VAL A O 1
ATOM 746 N N . LEU A 1 93 ? -11.046 15.909 18.263 1.00 94.75 93 LEU A N 1
ATOM 747 C CA . LEU A 1 93 ? -11.667 14.959 17.340 1.00 94.75 93 LEU A CA 1
ATOM 748 C C . LEU A 1 93 ? -10.615 14.307 16.439 1.00 94.75 93 LEU A C 1
ATOM 750 O O . LEU A 1 93 ? -9.921 14.987 15.683 1.00 94.75 93 LEU A O 1
ATOM 754 N N . LEU A 1 94 ? -10.536 12.977 16.485 1.00 93.81 94 LEU A N 1
ATOM 755 C CA . LEU A 1 94 ? -9.700 12.190 15.582 1.00 93.81 94 LEU A CA 1
ATOM 756 C C . LEU A 1 94 ? -10.443 11.906 14.272 1.00 93.81 94 LEU A C 1
ATOM 758 O O . LEU A 1 94 ? -11.575 11.421 14.279 1.00 93.81 94 LEU A O 1
ATOM 762 N N . VAL A 1 95 ? -9.779 12.160 13.143 1.00 92.69 95 VAL A N 1
ATOM 763 C CA . VAL A 1 95 ? -10.296 11.873 11.799 1.00 92.69 95 VAL A CA 1
ATOM 764 C C . VAL A 1 95 ? -9.246 11.073 11.038 1.0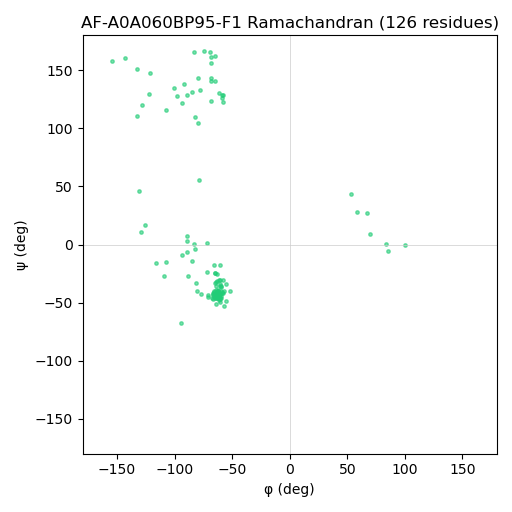0 92.69 95 VAL A C 1
ATOM 766 O O . VAL A 1 95 ? -8.123 11.537 10.852 1.00 92.69 95 VAL A O 1
ATOM 769 N N . ILE A 1 96 ? -9.604 9.863 10.611 1.00 93.81 96 ILE A N 1
ATOM 770 C CA . ILE A 1 96 ? -8.717 8.997 9.829 1.00 93.81 96 ILE A CA 1
ATOM 771 C C . ILE A 1 96 ? -8.894 9.274 8.332 1.00 93.81 96 ILE A C 1
ATOM 773 O O . ILE A 1 96 ? -10.014 9.295 7.822 1.00 93.81 96 ILE A O 1
ATOM 777 N N . HIS A 1 97 ? -7.783 9.508 7.635 1.00 94.94 97 HIS A N 1
ATOM 778 C CA . HIS A 1 97 ? -7.766 9.714 6.188 1.00 94.94 97 HIS A CA 1
ATOM 779 C C . HIS A 1 97 ? -7.846 8.360 5.456 1.00 94.94 97 HIS A C 1
ATOM 781 O O . HIS A 1 97 ? -7.250 7.391 5.936 1.00 94.94 97 HIS A O 1
ATOM 787 N N . PRO A 1 98 ? -8.554 8.260 4.314 1.00 95.56 98 PRO A N 1
ATOM 788 C CA . PRO A 1 98 ? -8.543 7.049 3.497 1.00 95.56 98 PRO A CA 1
ATOM 789 C C . PRO A 1 98 ? -7.159 6.753 2.906 1.00 95.56 98 PRO A C 1
ATOM 791 O O . PRO A 1 98 ? -6.297 7.623 2.790 1.00 95.56 98 PRO A O 1
ATOM 794 N N . ASP A 1 99 ? -6.973 5.516 2.470 1.00 95.12 99 ASP A N 1
ATOM 795 C CA . ASP A 1 99 ? -5.812 5.126 1.675 1.00 95.12 99 ASP A CA 1
ATOM 796 C C . ASP A 1 99 ? -5.806 5.823 0.296 1.00 95.12 99 ASP A C 1
ATOM 798 O O . ASP A 1 99 ? -6.847 5.917 -0.355 1.00 95.12 99 ASP A O 1
ATOM 802 N N . ASP A 1 100 ? -4.632 6.251 -0.190 1.00 92.00 100 ASP A N 1
ATOM 803 C CA . ASP A 1 100 ? -4.464 6.858 -1.525 1.00 92.00 100 ASP A CA 1
ATOM 804 C C . ASP A 1 100 ? -3.271 6.240 -2.291 1.00 92.00 100 ASP A C 1
ATOM 806 O O . ASP A 1 100 ? -2.122 6.356 -1.841 1.00 92.00 100 ASP A O 1
ATOM 810 N N . PRO A 1 101 ? -3.493 5.458 -3.367 1.00 92.81 101 PRO A N 1
ATOM 811 C CA . PRO A 1 101 ? -4.798 5.024 -3.871 1.00 92.81 101 PRO A CA 1
ATOM 812 C C . PRO A 1 101 ? -5.506 4.031 -2.919 1.00 92.81 101 PRO A C 1
ATOM 814 O O . PRO A 1 101 ? -4.836 3.317 -2.166 1.00 92.81 101 PRO A O 1
ATOM 817 N N . PRO A 1 102 ? -6.844 3.910 -2.968 1.00 94.75 102 PRO A N 1
ATOM 818 C CA . PRO A 1 102 ? -7.614 3.021 -2.095 1.00 94.75 102 PRO A CA 1
ATOM 819 C C . PRO A 1 102 ? -7.568 1.554 -2.562 1.00 94.75 102 PRO A C 1
ATOM 821 O O . PRO A 1 102 ? -8.587 0.925 -2.849 1.00 94.75 102 PRO A O 1
ATOM 824 N N . CYS A 1 103 ? -6.364 1.006 -2.706 1.00 93.50 103 CYS A N 1
ATOM 825 C CA . CYS A 1 103 ? -6.129 -0.389 -3.054 1.00 93.50 103 CYS A CA 1
ATOM 826 C C . CYS A 1 103 ? -4.765 -0.866 -2.544 1.00 93.50 103 CYS A C 1
ATOM 828 O O . CYS A 1 103 ? -3.850 -0.075 -2.309 1.00 93.50 103 CYS A O 1
ATOM 830 N N . SER A 1 104 ? -4.617 -2.182 -2.386 1.00 92.75 104 SER A N 1
ATOM 831 C CA . SER A 1 104 ? -3.325 -2.782 -2.054 1.00 92.75 104 SER A CA 1
ATOM 832 C C . SER A 1 104 ? -2.296 -2.514 -3.146 1.00 92.75 104 SER A C 1
ATOM 834 O O . SER A 1 104 ? -2.538 -2.763 -4.325 1.00 92.75 104 SER A O 1
ATOM 836 N N . ILE A 1 105 ? -1.125 -2.045 -2.726 1.00 92.75 105 ILE A N 1
ATOM 837 C CA . ILE A 1 105 ? 0.037 -1.831 -3.585 1.00 92.75 105 ILE A CA 1
ATOM 838 C C . ILE A 1 105 ? 1.267 -2.431 -2.911 1.00 92.75 105 ILE A C 1
ATOM 840 O O . ILE A 1 105 ? 1.342 -2.482 -1.683 1.00 92.75 105 ILE A O 1
ATOM 844 N N . LEU A 1 106 ? 2.247 -2.865 -3.708 1.00 93.38 106 LEU A N 1
ATOM 845 C CA . LEU A 1 106 ? 3.530 -3.391 -3.216 1.00 93.38 106 LEU A CA 1
ATOM 846 C C . LEU A 1 106 ? 3.387 -4.606 -2.277 1.00 93.38 106 LEU A C 1
ATOM 848 O O . LEU A 1 106 ? 4.231 -4.823 -1.409 1.00 93.38 106 LEU A O 1
ATOM 852 N N . GLY A 1 107 ? 2.321 -5.397 -2.437 1.00 91.19 107 GLY A N 1
ATOM 853 C CA . GLY A 1 107 ? 2.019 -6.532 -1.560 1.00 91.19 107 GLY A CA 1
ATOM 854 C C . GLY A 1 107 ? 1.594 -6.146 -0.139 1.00 91.19 107 GLY A C 1
ATOM 855 O O . GLY A 1 107 ? 1.482 -7.025 0.714 1.00 91.19 107 GLY A O 1
ATOM 856 N N . LEU A 1 108 ? 1.358 -4.857 0.132 1.00 94.12 108 LEU A N 1
ATOM 857 C CA . LEU A 1 108 ? 0.918 -4.374 1.437 1.00 94.12 108 LEU A CA 1
ATOM 858 C C . LEU A 1 108 ? -0.615 -4.320 1.523 1.00 94.12 108 LEU A C 1
ATOM 860 O O . LEU A 1 108 ? -1.280 -3.863 0.581 1.00 94.12 108 LEU A O 1
ATOM 864 N N . PRO A 1 109 ? -1.207 -4.736 2.657 1.00 94.38 109 PRO A N 1
ATOM 865 C CA . PRO A 1 109 ? -2.620 -4.506 2.897 1.00 94.38 109 PRO A CA 1
ATOM 866 C C . PRO A 1 109 ? -2.891 -3.011 3.089 1.00 94.38 109 PRO A C 1
ATOM 868 O O . PRO A 1 109 ? -2.139 -2.305 3.758 1.00 94.38 109 PRO A O 1
ATOM 871 N N . ARG A 1 110 ? -4.009 -2.555 2.533 1.00 95.81 110 ARG A N 1
ATOM 872 C CA . ARG A 1 110 ? -4.600 -1.238 2.774 1.00 95.81 110 ARG A CA 1
ATOM 873 C C . ARG A 1 110 ? -6.015 -1.456 3.303 1.00 95.81 110 ARG A C 1
ATOM 875 O O . ARG A 1 110 ? -6.727 -2.312 2.784 1.00 95.81 110 ARG A O 1
ATOM 882 N N . ILE A 1 111 ? -6.354 -0.811 4.417 1.00 96.00 111 ILE A N 1
ATOM 883 C CA . ILE A 1 111 ? -7.490 -1.196 5.279 1.00 96.00 111 ILE A CA 1
ATOM 884 C C . ILE A 1 111 ? -8.436 -0.042 5.601 1.00 96.00 111 ILE A C 1
ATOM 886 O O . ILE A 1 111 ? -9.268 -0.194 6.486 1.00 96.00 111 ILE A O 1
ATOM 890 N N . MET A 1 112 ? -8.287 1.094 4.927 1.00 96.75 112 MET A N 1
ATOM 891 C CA . MET A 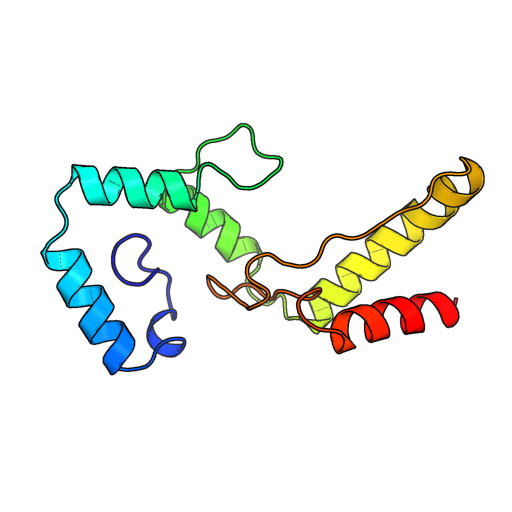1 112 ? -9.172 2.258 4.951 1.00 96.75 112 MET A CA 1
ATOM 892 C C . MET A 1 112 ? -9.473 2.677 3.502 1.00 96.75 112 MET A C 1
ATOM 894 O O . MET A 1 112 ? -9.371 3.846 3.131 1.00 96.75 112 MET A O 1
ATOM 898 N N . SER A 1 113 ? -9.797 1.693 2.659 1.00 97.06 113 SER A N 1
ATOM 899 C CA . SER A 1 113 ? -9.912 1.842 1.202 1.00 97.06 113 SER A CA 1
ATOM 900 C C . SER A 1 113 ? -11.365 1.816 0.705 1.00 97.06 113 SER A C 1
ATOM 902 O O . SER A 1 113 ? -11.654 2.204 -0.423 1.00 97.06 113 SER A O 1
ATOM 904 N N . SER A 1 114 ? -12.312 1.370 1.531 1.00 96.12 114 SER A N 1
ATOM 905 C CA . SER A 1 114 ? -13.720 1.217 1.152 1.00 96.12 114 SER A CA 1
ATOM 906 C C . SER A 1 114 ? -14.669 1.582 2.291 1.00 96.12 114 SER A C 1
ATOM 908 O O . SER A 1 114 ? -14.294 1.529 3.456 1.00 96.12 114 SER A O 1
ATOM 910 N N . ALA A 1 115 ? -15.938 1.873 1.990 1.00 95.50 115 ALA A N 1
ATOM 911 C CA . ALA A 1 115 ? -16.945 2.131 3.028 1.00 95.50 115 ALA A CA 1
ATOM 912 C C . ALA A 1 115 ? -17.068 0.977 4.046 1.00 95.50 115 ALA A C 1
ATOM 914 O O . ALA A 1 115 ? -17.276 1.218 5.234 1.00 95.50 115 ALA A O 1
ATOM 915 N N . ALA A 1 116 ? -16.884 -0.270 3.598 1.00 95.00 116 ALA A N 1
ATOM 916 C CA . ALA A 1 116 ? -16.901 -1.445 4.467 1.00 95.00 116 ALA A CA 1
ATOM 917 C C . ALA A 1 116 ? -15.743 -1.446 5.480 1.00 95.00 116 ALA A C 1
ATOM 919 O O . ALA A 1 116 ? -15.914 -1.906 6.608 1.00 95.00 116 ALA A O 1
ATOM 920 N N . ASP A 1 117 ? -14.584 -0.901 5.106 1.00 95.06 117 ASP A N 1
ATOM 921 C CA . ASP A 1 117 ? -13.451 -0.751 6.017 1.00 95.06 117 ASP A CA 1
ATOM 922 C C . ASP A 1 117 ? -13.750 0.243 7.142 1.00 95.06 117 ASP A C 1
ATOM 924 O O . ASP A 1 117 ? -13.546 -0.070 8.317 1.00 95.06 117 ASP A O 1
ATOM 928 N N . PHE A 1 118 ? -14.303 1.409 6.792 1.00 94.12 118 PHE A N 1
ATOM 929 C CA . PHE A 1 118 ? -14.725 2.413 7.773 1.00 94.12 118 PHE A CA 1
ATOM 930 C C . PHE A 1 118 ? -15.805 1.860 8.706 1.00 94.12 118 PHE A C 1
ATOM 932 O O . PHE A 1 118 ? -15.714 2.042 9.920 1.00 94.12 118 PHE A O 1
ATOM 939 N N . GLN A 1 119 ? -16.789 1.132 8.167 1.00 92.75 119 GLN A N 1
ATOM 940 C CA . GLN A 1 119 ? -17.830 0.507 8.981 1.00 92.75 119 GLN A CA 1
ATOM 941 C C . GLN A 1 119 ? -17.234 -0.498 9.973 1.00 92.75 119 GLN A C 1
ATOM 943 O O . GLN A 1 119 ? -17.525 -0.437 11.165 1.00 92.75 119 GLN A O 1
ATOM 948 N N . ALA A 1 120 ? -16.328 -1.365 9.512 1.00 90.12 120 ALA A N 1
ATOM 949 C CA . ALA A 1 120 ? -15.678 -2.342 10.377 1.00 90.12 120 ALA A CA 1
ATOM 950 C C . ALA A 1 120 ? -14.855 -1.690 11.500 1.00 90.12 120 ALA A C 1
ATOM 952 O O . ALA A 1 120 ? -14.715 -2.281 12.573 1.00 90.12 120 ALA A O 1
ATOM 953 N N . LEU A 1 121 ? -14.302 -0.495 11.268 1.00 89.69 121 LEU A N 1
ATOM 954 C CA . LEU A 1 121 ? -13.611 0.274 12.297 1.00 89.69 121 LEU A CA 1
ATOM 955 C C . LEU A 1 121 ? -14.589 0.847 13.337 1.00 89.69 121 LEU A C 1
ATOM 957 O O . LEU A 1 121 ? -14.345 0.722 14.538 1.00 89.69 121 LEU A O 1
ATOM 961 N N . ILE A 1 122 ? -15.704 1.431 12.888 1.00 87.38 122 ILE A N 1
ATOM 962 C CA . ILE A 1 122 ? -16.733 2.022 13.758 1.00 87.38 122 ILE A CA 1
ATOM 963 C C . ILE A 1 122 ? -17.397 0.949 14.631 1.00 87.38 122 ILE A C 1
ATOM 965 O O . ILE A 1 122 ? -17.507 1.129 15.845 1.00 87.38 122 ILE A O 1
ATOM 969 N N . ASP A 1 123 ? -17.767 -0.194 14.050 1.00 87.06 123 ASP A N 1
ATOM 970 C CA . ASP A 1 123 ? -18.432 -1.290 14.768 1.00 87.06 123 ASP A CA 1
ATOM 971 C C . ASP A 1 123 ? -17.572 -1.822 15.924 1.00 87.06 123 ASP A C 1
ATOM 973 O O . ASP A 1 123 ? -18.073 -2.147 16.999 1.00 87.06 123 ASP A O 1
ATOM 977 N N . ARG A 1 124 ? -16.249 -1.867 15.729 1.00 74.44 124 ARG A N 1
ATOM 978 C CA . ARG A 1 124 ? -15.279 -2.308 16.745 1.00 74.44 124 ARG A CA 1
ATOM 979 C C . ARG A 1 124 ? -15.107 -1.304 17.885 1.00 74.44 124 ARG A C 1
ATOM 981 O O . ARG A 1 124 ? -14.677 -1.716 18.964 1.00 74.44 124 ARG A O 1
ATOM 988 N N . ARG A 1 125 ? -15.401 -0.017 17.654 1.00 63.38 125 ARG A N 1
ATOM 989 C CA . ARG A 1 125 ? -15.455 1.010 18.706 1.00 63.38 125 ARG A CA 1
ATOM 990 C C . ARG A 1 125 ? -16.752 0.897 19.501 1.00 63.38 125 ARG A C 1
ATOM 992 O O . ARG A 1 125 ? -16.696 0.960 20.715 1.00 63.38 125 ARG A O 1
ATOM 999 N N . ALA A 1 126 ? -17.890 0.686 18.839 1.00 59.91 126 ALA A N 1
ATOM 1000 C CA . ALA A 1 126 ? -19.195 0.597 19.505 1.00 59.91 126 ALA A CA 1
ATOM 1001 C C . ALA A 1 126 ? -19.348 -0.628 20.434 1.00 59.91 126 ALA A C 1
ATOM 1003 O O . ALA A 1 126 ? -20.253 -0.667 21.260 1.00 59.91 126 ALA A 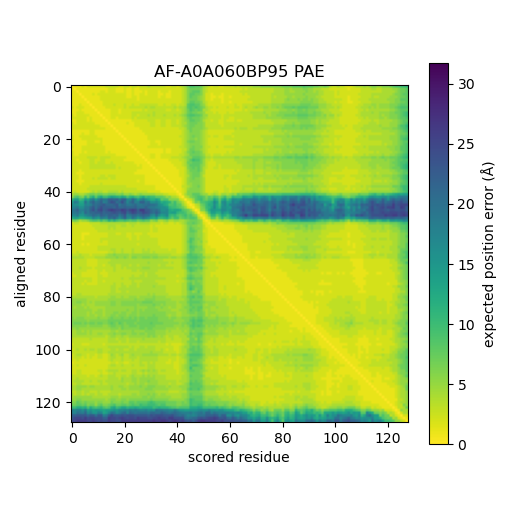O 1
ATOM 1004 N N . GLN A 1 127 ? -18.485 -1.636 20.283 1.00 54.91 127 GLN A N 1
ATOM 1005 C CA . GLN A 1 127 ? -18.437 -2.841 21.122 1.00 54.91 127 GLN A CA 1
ATOM 1006 C C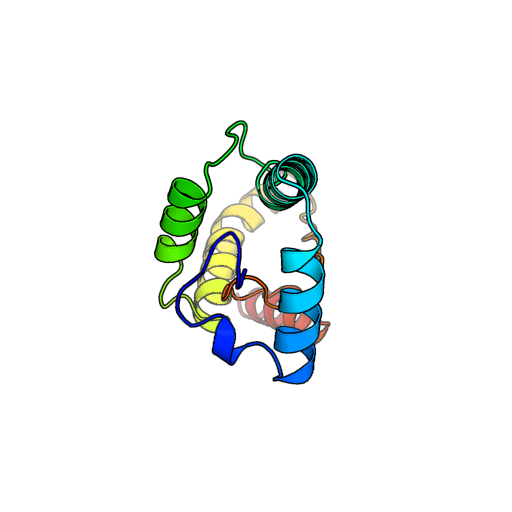 . GLN A 1 127 ? -17.525 -2.706 22.360 1.00 54.91 127 GLN A C 1
ATOM 1008 O O . GLN A 1 127 ? -17.274 -3.709 23.031 1.00 54.91 127 GLN A O 1
ATOM 1013 N N . GLN A 1 128 ? -16.994 -1.512 22.634 1.00 49.47 128 GLN A N 1
ATOM 1014 C CA . GLN A 1 128 ? -16.152 -1.187 23.792 1.00 49.47 128 GLN A CA 1
ATOM 1015 C C . GLN A 1 128 ? -16.849 -0.141 24.651 1.00 49.47 128 GLN A C 1
ATOM 1017 O O . GLN A 1 128 ? -16.732 -0.266 25.888 1.00 49.47 128 GLN A O 1
#

Sequence (128 aa):
DLFLLKRPGAEKEYSEEEKAKAKARFEQMTEEDKKVLVRNMIAGLPGSEESFTLEQFQQELDRYKGITPEKLRANLIYFLKEITPVADEAGVLLVIHPDDPPCSILGLPRIMSSAADFQALIDRRAQQ

Solvent-accessible surface area (backbone atoms only — not comparable to full-atom values): 7896 Å² total; per-residue (Å²): 92,74,83,79,65,48,48,86,69,48,75,75,79,51,54,72,68,55,50,50,52,52,49,58,55,54,75,71,47,52,75,64,55,50,51,52,52,51,46,68,72,51,56,66,57,89,90,53,98,58,72,60,52,68,68,56,46,50,55,59,55,57,73,49,66,90,53,43,53,68,55,50,49,51,51,51,51,55,52,47,65,66,50,47,60,57,29,56,76,70,74,48,86,88,79,84,78,67,47,88,69,54,56,68,56,97,91,42,66,59,68,41,46,47,74,68,35,53,49,58,54,51,56,63,55,76,76,108

Foldseek 3Di:
DCPQLVQPPVVVVDDPVVVVVVVVVVVPDDPVNSVVVLCVVQVDDPPDPDRDDSVRVSVVVVVCVPVDLVNVLVVVLVVCVVVVVVCVVVVHDDDDDADVCLQDDPNHDGQRNDPVSVVVSVVSVVVD

InterPro domains:
  IPR004628 Mannonate dehydratase [PF03786] (23-124)
  IPR004628 Mannonate dehydratase [PTHR30387] (13-123)
  IPR036237 Xylose isomerase-like superfamily [SSF51658] (61-124)

pLDDT: mean 90.22, std 12.18, range [45.84, 98.44]